Protein AF-A0A968QLD1-F1 (afdb_monomer_lite)

pLDDT: mean 80.55, std 8.94, range [44.22, 94.06]

Radius of gyration: 27.13 Å; chains: 1; bounding box: 28×34×74 Å

Foldseek 3Di:
DPDDPVRVVVVVVVVVVVVVPDPPPPDDDDDDDDDDDVVQWDWDFDDDDDVDTDTDIDGHDPPDDDPDDDDDD

Structure (mmCIF, N/CA/C/O backbone):
data_AF-A0A968QLD1-F1
#
_entry.id   AF-A0A968QLD1-F1
#
loop_
_atom_site.group_PDB
_atom_site.id
_atom_site.type_symbol
_atom_site.label_atom_id
_atom_site.label_alt_id
_atom_site.label_comp_id
_atom_site.label_asym_id
_atom_site.label_entity_id
_atom_site.label_seq_id
_atom_site.pdbx_PDB_ins_code
_atom_site.Cartn_x
_atom_site.Cartn_y
_atom_site.Cartn_z
_atom_site.occupancy
_atom_site.B_iso_or_equiv
_atom_site.auth_seq_id
_atom_site.auth_comp_id
_atom_site.auth_asym_id
_atom_site.auth_atom_id
_atom_site.pdbx_PDB_model_num
ATOM 1 N N . MET A 1 1 ? 13.776 13.946 51.445 1.00 53.12 1 MET A N 1
ATOM 2 C CA . MET A 1 1 ? 13.005 15.151 51.054 1.00 53.12 1 MET A CA 1
ATOM 3 C C . MET A 1 1 ? 11.614 15.065 51.673 1.00 53.12 1 MET A C 1
ATOM 5 O O . MET A 1 1 ? 10.946 14.060 51.467 1.00 53.12 1 MET A O 1
ATOM 9 N N . LYS A 1 2 ? 11.184 16.051 52.473 1.00 64.12 2 LYS A N 1
ATOM 10 C CA . LYS A 1 2 ? 9.797 16.113 52.969 1.00 64.12 2 LYS A CA 1
ATOM 11 C C . LYS A 1 2 ? 8.931 16.697 51.850 1.00 64.12 2 LYS A C 1
ATOM 13 O O . LYS A 1 2 ? 9.067 17.875 51.540 1.00 64.12 2 LYS A O 1
ATOM 18 N N . LEU A 1 3 ? 8.097 15.872 51.215 1.00 70.25 3 LEU A N 1
ATOM 19 C CA . LEU A 1 3 ? 7.139 16.353 50.215 1.00 70.25 3 LEU A CA 1
ATOM 20 C C . LEU A 1 3 ? 6.134 17.302 50.875 1.00 70.25 3 LEU A C 1
ATOM 22 O O . LEU A 1 3 ? 5.567 16.974 51.923 1.00 70.25 3 LEU A O 1
ATOM 26 N N . SER A 1 4 ? 5.915 18.456 50.249 1.00 80.62 4 SER A N 1
ATOM 27 C CA . SER A 1 4 ? 4.933 19.441 50.689 1.00 80.62 4 SER A CA 1
ATOM 28 C C . SER A 1 4 ? 3.513 18.877 50.561 1.00 80.62 4 SER A C 1
ATOM 30 O O . SER A 1 4 ? 3.215 18.081 49.670 1.00 80.62 4 SER A O 1
ATOM 32 N N . LEU A 1 5 ? 2.632 19.274 51.482 1.00 82.75 5 LEU A N 1
ATOM 33 C CA . LEU A 1 5 ? 1.224 18.871 51.500 1.00 82.75 5 LEU A CA 1
ATOM 34 C C . LEU A 1 5 ? 0.505 19.026 50.141 1.00 82.75 5 LEU A C 1
ATOM 36 O O . LEU A 1 5 ? -0.162 18.069 49.748 1.00 82.75 5 LEU A O 1
ATOM 40 N N . PRO A 1 6 ? 0.661 20.137 49.385 1.00 79.75 6 PRO A N 1
ATOM 41 C CA . PRO A 1 6 ? 0.029 20.256 48.072 1.00 79.75 6 PRO A CA 1
ATOM 42 C C . PRO A 1 6 ? 0.518 19.181 47.102 1.00 79.75 6 PRO A C 1
ATOM 44 O O . PRO A 1 6 ? -0.306 18.561 46.448 1.00 79.75 6 PRO A O 1
ATOM 47 N N . LEU A 1 7 ? 1.821 18.880 47.078 1.00 83.19 7 LEU A N 1
ATOM 48 C CA . LEU A 1 7 ? 2.400 17.893 46.163 1.00 83.19 7 LEU A CA 1
ATOM 49 C C . LEU A 1 7 ? 1.891 16.468 46.430 1.00 83.19 7 LEU A C 1
ATOM 51 O O . LEU A 1 7 ? 1.739 15.691 45.495 1.00 83.19 7 LEU A O 1
ATOM 55 N N . LYS A 1 8 ? 1.593 16.133 47.693 1.00 83.50 8 LYS A N 1
ATOM 56 C CA . LYS A 1 8 ? 0.961 14.854 48.058 1.00 83.50 8 LYS A CA 1
ATOM 57 C C . LYS A 1 8 ? -0.488 14.767 47.589 1.00 83.50 8 LYS A C 1
ATOM 59 O O . LYS A 1 8 ? -0.944 13.695 47.210 1.00 83.50 8 LYS A O 1
ATOM 64 N N . LEU A 1 9 ? -1.212 15.883 47.638 1.00 84.56 9 LEU A N 1
ATOM 65 C CA . LEU A 1 9 ? -2.603 15.928 47.207 1.00 84.56 9 LEU A CA 1
ATOM 66 C C . LEU A 1 9 ? -2.701 15.790 45.684 1.00 84.56 9 LEU A C 1
ATOM 68 O O . LEU A 1 9 ? -3.532 15.029 45.192 1.00 84.56 9 LEU A O 1
ATOM 72 N N . THR A 1 10 ? -1.808 16.454 44.941 1.00 84.81 10 THR A N 1
ATOM 73 C CA . THR A 1 10 ? -1.770 16.347 43.477 1.00 84.81 10 THR A CA 1
ATOM 74 C C . THR A 1 10 ? -1.441 14.934 43.017 1.00 84.81 10 THR A C 1
ATOM 76 O O . THR A 1 10 ? -2.083 14.450 42.091 1.00 84.81 10 THR A O 1
ATOM 79 N N . THR A 1 11 ? -0.489 14.250 43.665 1.00 84.31 11 THR A N 1
ATOM 80 C CA . THR A 1 11 ? -0.147 12.863 43.310 1.00 84.31 11 THR A CA 1
ATOM 81 C C . THR A 1 11 ? -1.265 11.878 43.632 1.00 84.31 11 THR A C 1
ATOM 83 O O . THR A 1 11 ? -1.486 10.940 42.873 1.00 84.31 11 THR A O 1
ATOM 86 N N . MET A 1 12 ? -2.005 12.082 44.724 1.00 85.19 12 MET A N 1
ATOM 87 C CA . MET A 1 12 ? -3.151 11.227 45.047 1.00 85.19 12 MET A CA 1
ATOM 88 C C . MET A 1 12 ? -4.296 11.414 44.045 1.00 85.19 12 MET A C 1
ATOM 90 O O . MET A 1 12 ? -4.904 10.437 43.611 1.00 85.19 12 MET A O 1
ATOM 94 N N . LEU A 1 13 ? -4.555 12.661 43.640 1.00 85.44 13 LEU A N 1
ATOM 95 C CA . LEU A 1 13 ? -5.602 12.987 42.677 1.00 85.44 13 LEU A CA 1
ATOM 96 C C . LEU A 1 13 ? -5.299 12.421 41.284 1.00 85.44 13 LEU A C 1
ATOM 98 O O . LEU A 1 13 ? -6.186 11.842 40.663 1.00 85.44 13 LEU A O 1
ATOM 102 N N . THR A 1 14 ? -4.062 12.535 40.794 1.00 82.50 14 THR A N 1
ATOM 103 C CA . THR A 1 14 ? -3.693 11.986 39.478 1.00 82.50 14 THR A CA 1
ATOM 104 C C . THR A 1 14 ? -3.788 10.465 39.436 1.00 82.50 14 THR A C 1
ATOM 106 O O . THR A 1 14 ? -4.282 9.921 38.449 1.00 82.50 14 THR A O 1
ATOM 109 N N . VAL A 1 15 ? -3.400 9.775 40.514 1.00 82.75 15 VAL A N 1
ATOM 110 C CA . VAL A 1 15 ? -3.561 8.315 40.620 1.00 82.75 15 VAL A CA 1
ATOM 111 C C . VAL A 1 15 ? -5.044 7.933 40.633 1.00 82.75 15 VAL A C 1
ATOM 113 O O . VAL A 1 15 ? -5.452 7.065 39.862 1.00 82.75 15 VAL A O 1
ATOM 116 N N . ALA A 1 16 ? -5.869 8.619 41.429 1.00 82.69 16 ALA A N 1
ATOM 117 C CA . ALA A 1 16 ? -7.308 8.359 41.477 1.00 82.69 16 ALA A CA 1
ATOM 118 C C . ALA A 1 16 ? -7.992 8.582 40.116 1.00 82.69 16 ALA A C 1
ATOM 120 O O . ALA A 1 16 ? -8.796 7.757 39.693 1.00 82.69 16 ALA A O 1
ATOM 121 N N . VAL A 1 17 ? -7.635 9.648 39.391 1.00 81.38 17 VAL A N 1
ATOM 122 C CA . VAL A 1 17 ? -8.187 9.926 38.054 1.00 81.38 17 VAL A CA 1
ATOM 123 C C . VAL A 1 17 ? -7.709 8.902 37.022 1.00 81.38 17 VAL A C 1
ATOM 125 O O . VAL A 1 17 ? -8.507 8.466 36.198 1.00 81.38 17 VAL A O 1
ATOM 128 N N . SER A 1 18 ? -6.453 8.444 37.090 1.00 76.00 18 SER A N 1
ATOM 129 C CA . SER A 1 18 ? -5.952 7.391 36.190 1.00 76.00 18 SER A CA 1
ATOM 130 C C . SER A 1 18 ? -6.646 6.037 36.378 1.00 76.00 18 SER A C 1
ATOM 132 O O . SER A 1 18 ? -6.746 5.275 35.423 1.00 76.00 18 SER A O 1
ATOM 134 N N . ALA A 1 19 ? -7.177 5.756 37.574 1.00 71.31 19 ALA A N 1
ATOM 135 C CA . ALA A 1 19 ? -7.932 4.533 37.851 1.00 71.31 19 ALA A CA 1
ATOM 136 C C . ALA A 1 19 ? -9.368 4.562 37.289 1.00 71.31 19 ALA A C 1
ATOM 138 O O . ALA A 1 19 ? -9.961 3.507 37.086 1.00 71.31 19 ALA A O 1
ATOM 139 N N . ILE A 1 20 ? -9.926 5.756 37.053 1.00 72.44 20 ILE A N 1
ATOM 140 C CA . ILE A 1 20 ? -11.286 5.959 36.516 1.00 72.44 20 ILE A CA 1
ATOM 141 C C . ILE A 1 20 ? -11.232 6.347 35.028 1.00 72.44 20 ILE A C 1
ATOM 143 O O . ILE A 1 20 ? -12.260 6.380 34.352 1.00 72.44 20 ILE A O 1
ATOM 147 N N . ALA A 1 21 ? -10.039 6.635 34.496 1.00 71.44 21 ALA A N 1
ATOM 148 C CA . ALA A 1 21 ? -9.853 6.888 33.079 1.00 71.44 21 ALA A CA 1
ATOM 149 C C . ALA A 1 21 ? -10.393 5.685 32.288 1.00 71.44 21 ALA A C 1
ATOM 151 O O . ALA A 1 21 ? -9.998 4.547 32.561 1.00 71.44 21 ALA A O 1
ATOM 152 N N . PRO A 1 22 ? -11.315 5.898 31.334 1.00 69.44 22 PRO A N 1
ATOM 153 C CA . PRO A 1 22 ? -11.860 4.804 30.560 1.00 69.44 22 PRO A CA 1
ATOM 154 C C . PRO A 1 22 ? -10.731 4.219 29.714 1.00 69.44 22 PRO A C 1
ATOM 156 O O . PRO A 1 22 ? -10.309 4.807 28.720 1.00 69.44 22 PRO A O 1
ATOM 159 N N . PHE A 1 23 ? -10.254 3.039 30.103 1.00 69.88 23 PHE A N 1
ATOM 160 C CA . PHE A 1 23 ? -9.519 2.152 29.215 1.00 69.88 23 PHE A CA 1
ATOM 161 C C . PHE A 1 23 ? -10.517 1.644 28.174 1.00 69.88 23 PHE A C 1
ATOM 163 O O . PHE A 1 23 ? -11.048 0.541 28.282 1.00 69.88 23 PHE A O 1
ATOM 170 N N . GLN A 1 24 ? -10.856 2.491 27.201 1.00 73.81 24 GLN A N 1
ATOM 171 C CA . GLN A 1 24 ? -11.596 2.032 26.037 1.00 73.81 24 GLN A CA 1
ATOM 172 C C . GLN A 1 24 ? -10.732 0.968 25.369 1.00 73.81 24 GLN A C 1
ATOM 174 O O . GLN A 1 24 ? -9.599 1.239 24.969 1.00 73.81 24 GLN A O 1
ATOM 179 N N . ALA A 1 25 ? 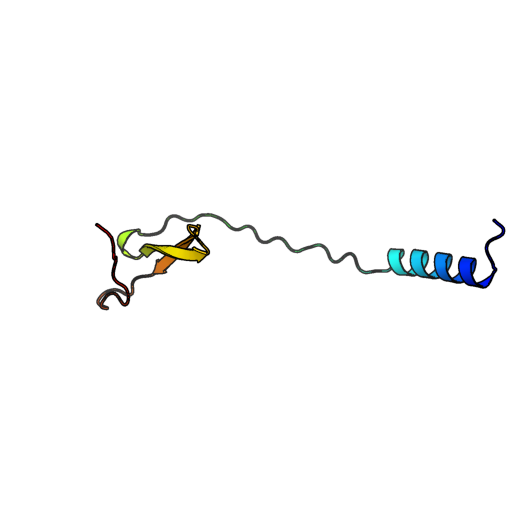-11.244 -0.260 25.319 1.00 76.75 25 ALA A N 1
ATOM 180 C CA . ALA A 1 25 ? -10.586 -1.326 24.593 1.00 76.75 25 ALA A CA 1
ATOM 181 C C . ALA A 1 25 ? -10.407 -0.865 23.143 1.00 76.75 25 ALA A C 1
ATOM 183 O O . ALA A 1 25 ? -11.365 -0.422 22.507 1.00 76.75 25 ALA A O 1
ATOM 184 N N . ALA A 1 26 ? -9.177 -0.937 22.637 1.00 76.31 26 ALA A N 1
ATOM 185 C CA . ALA A 1 26 ? -8.929 -0.690 21.230 1.00 76.31 26 ALA A CA 1
ATOM 186 C C . ALA A 1 26 ? -9.706 -1.739 20.426 1.00 76.31 26 ALA A C 1
ATOM 188 O O . ALA A 1 26 ? -9.483 -2.940 20.579 1.00 76.31 26 ALA A O 1
ATOM 189 N N . THR A 1 27 ? -10.641 -1.295 19.590 1.00 79.88 27 THR A N 1
ATOM 190 C CA . THR A 1 27 ? -11.340 -2.177 18.659 1.00 79.88 27 THR A CA 1
ATOM 191 C C . THR A 1 27 ? -10.401 -2.478 17.501 1.00 79.88 27 THR A C 1
ATOM 193 O O . THR A 1 27 ? -10.216 -1.643 16.616 1.00 79.88 27 THR A O 1
ATOM 196 N N . ALA A 1 28 ? -9.776 -3.651 17.529 1.00 80.12 28 ALA A N 1
ATOM 197 C CA . ALA A 1 28 ? -9.069 -4.184 16.376 1.00 80.12 28 ALA A CA 1
ATOM 198 C C . ALA A 1 28 ? -10.093 -4.755 15.386 1.00 80.12 28 ALA A C 1
ATOM 200 O O . ALA A 1 28 ? -11.011 -5.471 15.781 1.00 80.12 28 ALA A O 1
ATOM 201 N N . THR A 1 29 ? -9.944 -4.419 14.109 1.00 81.75 29 THR A N 1
ATOM 202 C CA . THR A 1 29 ? -10.652 -5.092 13.020 1.00 81.75 29 THR A CA 1
ATOM 203 C C . THR A 1 29 ? -9.686 -6.087 12.392 1.00 81.75 29 THR A C 1
ATOM 205 O O . THR A 1 29 ? -8.502 -5.779 12.237 1.00 81.75 29 THR A O 1
ATOM 208 N N . GLU A 1 30 ? -10.160 -7.294 12.097 1.00 77.81 30 GLU A N 1
ATOM 209 C CA . GLU A 1 30 ? -9.363 -8.254 11.344 1.00 77.81 30 GLU A CA 1
ATOM 210 C C . GLU A 1 30 ? -9.346 -7.816 9.880 1.00 77.81 30 GLU A C 1
ATOM 212 O O . GLU A 1 30 ? -10.389 -7.690 9.239 1.00 77.81 30 GLU A O 1
ATOM 217 N N . PHE A 1 31 ? -8.151 -7.521 9.376 1.00 78.88 31 PHE A N 1
ATOM 218 C CA . PHE A 1 31 ? -7.918 -7.349 7.952 1.00 78.88 31 PHE A CA 1
ATOM 219 C C . PHE A 1 31 ? -7.549 -8.719 7.407 1.00 78.88 31 PHE A C 1
ATOM 221 O O . PHE A 1 31 ? -6.514 -9.260 7.792 1.00 78.88 31 PHE A O 1
ATOM 228 N N . ASP A 1 32 ? -8.396 -9.267 6.544 1.00 77.81 32 ASP A N 1
ATOM 229 C CA . ASP A 1 32 ? -8.101 -10.519 5.859 1.00 77.81 32 ASP A CA 1
ATOM 230 C C . ASP A 1 32 ? -7.685 -10.241 4.412 1.00 77.81 32 ASP A C 1
ATOM 232 O O . ASP A 1 32 ? -8.184 -9.310 3.766 1.00 77.81 32 ASP A O 1
ATOM 236 N N . GLU A 1 33 ? -6.747 -11.039 3.913 1.00 79.50 33 GLU A N 1
ATOM 237 C CA . GLU A 1 33 ? -6.365 -11.007 2.507 1.00 79.50 33 GLU A CA 1
ATOM 238 C C . GLU A 1 33 ? -7.372 -11.847 1.724 1.00 79.50 33 GLU A C 1
ATOM 240 O O . GLU A 1 33 ? -7.587 -13.024 2.007 1.00 79.50 33 GLU A O 1
ATOM 245 N N . PHE A 1 34 ? -7.991 -11.253 0.709 1.00 83.88 34 PHE A N 1
ATOM 246 C CA . PHE A 1 34 ? -8.878 -11.977 -0.188 1.00 83.88 34 PHE A CA 1
ATOM 247 C C . PHE A 1 34 ? -8.308 -11.973 -1.600 1.00 83.88 34 PHE A C 1
ATOM 249 O O . PHE A 1 34 ? -7.752 -10.981 -2.073 1.00 83.88 34 PHE A O 1
ATOM 256 N N . ALA A 1 35 ? -8.463 -13.101 -2.290 1.00 84.69 35 ALA A N 1
ATOM 257 C CA . ALA A 1 35 ? -8.039 -13.213 -3.673 1.00 84.69 35 ALA A CA 1
ATOM 258 C C . ALA A 1 35 ? -8.838 -12.234 -4.548 1.00 84.69 35 ALA A C 1
ATOM 260 O O . ALA A 1 35 ? -10.071 -12.254 -4.562 1.00 84.69 35 ALA A O 1
ATOM 261 N N . VAL A 1 36 ? -8.121 -11.401 -5.302 1.00 86.06 36 VAL A N 1
ATOM 262 C CA . VAL A 1 36 ? -8.694 -10.491 -6.299 1.00 86.06 36 VAL A CA 1
ATOM 263 C C . VAL A 1 36 ? -8.396 -10.979 -7.712 1.00 86.06 36 VAL A C 1
ATOM 265 O O . VAL A 1 36 ? -7.385 -11.636 -7.966 1.00 86.06 36 VAL A O 1
ATOM 268 N N . ASP A 1 37 ? -9.271 -10.629 -8.652 1.00 88.62 37 ASP A N 1
ATOM 269 C CA . ASP A 1 37 ? -9.005 -10.798 -10.078 1.00 88.62 37 ASP A CA 1
ATOM 270 C C . ASP A 1 37 ? -7.904 -9.819 -10.506 1.00 88.62 37 ASP A C 1
ATOM 272 O O . ASP A 1 37 ? -8.146 -8.624 -10.667 1.00 88.62 37 ASP A O 1
ATOM 276 N N . GLN A 1 38 ? -6.689 -10.337 -10.689 1.00 85.50 38 GLN A N 1
ATOM 277 C CA . GLN A 1 38 ? -5.499 -9.547 -11.018 1.00 85.50 38 GLN A CA 1
ATOM 278 C C . GLN A 1 38 ? -5.645 -8.755 -12.327 1.00 85.50 38 GLN A C 1
ATOM 280 O O . GLN A 1 38 ? -4.971 -7.748 -12.502 1.00 85.50 38 GLN A O 1
ATOM 285 N N . SER A 1 39 ? -6.547 -9.152 -13.234 1.00 85.69 39 SER A N 1
ATOM 286 C CA . SER A 1 39 ? -6.800 -8.391 -14.468 1.00 85.69 39 SER A CA 1
ATOM 287 C C . SER A 1 39 ? -7.482 -7.041 -14.219 1.00 85.69 39 SER A C 1
ATOM 289 O O . SER A 1 39 ? -7.443 -6.160 -15.076 1.00 85.69 39 SER A O 1
ATOM 291 N N . LYS A 1 40 ? -8.088 -6.866 -13.040 1.00 86.12 40 LYS A N 1
ATOM 292 C CA . LYS A 1 40 ? -8.791 -5.646 -12.632 1.00 86.12 40 LYS A CA 1
ATOM 293 C C . LYS A 1 40 ? -7.953 -4.737 -11.753 1.00 86.12 40 LYS A C 1
ATOM 295 O O . LYS A 1 40 ? -8.454 -3.705 -11.332 1.00 86.12 40 LYS A O 1
ATOM 300 N N . PHE A 1 41 ? -6.710 -5.088 -11.450 1.00 87.75 41 PHE A N 1
ATOM 301 C CA . PHE A 1 41 ? -5.857 -4.276 -10.592 1.00 87.75 41 PHE A CA 1
ATOM 302 C C . PHE A 1 41 ? -4.483 -4.092 -11.222 1.00 87.75 41 PHE A C 1
ATOM 304 O O . PHE A 1 41 ? -4.020 -4.907 -12.013 1.00 87.75 41 PHE A O 1
ATOM 311 N N . VAL A 1 42 ? -3.819 -2.992 -10.885 1.00 86.31 42 VAL A N 1
ATOM 312 C CA . VAL A 1 42 ? -2.410 -2.778 -11.215 1.00 86.31 42 VAL A CA 1
ATOM 313 C C . VAL A 1 42 ? -1.635 -2.359 -9.975 1.00 86.31 4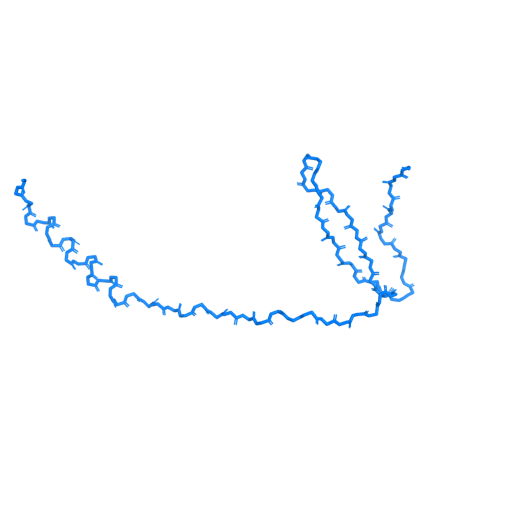2 VAL A C 1
ATOM 315 O O . VAL A 1 42 ? -2.103 -1.555 -9.167 1.00 86.31 42 VAL A O 1
ATOM 318 N N . ALA A 1 43 ? -0.441 -2.926 -9.837 1.00 88.94 43 ALA A N 1
ATOM 319 C CA . ALA A 1 43 ? 0.524 -2.596 -8.805 1.00 88.94 43 ALA A CA 1
ATOM 320 C C . ALA A 1 43 ? 1.524 -1.566 -9.349 1.00 88.94 43 ALA A C 1
ATOM 322 O O . ALA A 1 43 ? 2.251 -1.853 -10.295 1.00 88.94 43 ALA A O 1
ATOM 323 N N . VAL A 1 44 ? 1.582 -0.381 -8.740 1.00 88.00 44 VAL A N 1
ATOM 324 C CA . VAL A 1 44 ? 2.469 0.714 -9.159 1.00 88.00 44 VAL A CA 1
ATOM 325 C C . VAL A 1 44 ? 3.388 1.115 -8.009 1.00 88.00 44 VAL A C 1
ATOM 327 O O . VAL A 1 44 ? 2.936 1.368 -6.890 1.00 88.00 44 VAL A O 1
ATOM 330 N N . ALA A 1 45 ? 4.690 1.215 -8.280 1.00 89.88 45 ALA A N 1
ATOM 331 C CA . ALA A 1 45 ? 5.659 1.759 -7.335 1.00 89.88 45 ALA A CA 1
ATOM 332 C C . ALA A 1 45 ? 5.635 3.295 -7.382 1.00 89.88 45 ALA A C 1
ATOM 334 O O . ALA A 1 45 ? 6.085 3.908 -8.349 1.00 89.88 45 ALA A O 1
ATOM 335 N N . VAL A 1 46 ? 5.132 3.932 -6.324 1.00 88.88 46 VAL A N 1
ATOM 336 C CA . VAL A 1 46 ? 5.022 5.396 -6.244 1.00 88.88 46 VAL A CA 1
ATOM 337 C C . VAL A 1 46 ? 6.152 5.948 -5.373 1.00 88.88 46 VAL A C 1
ATOM 339 O O . VAL A 1 46 ? 6.251 5.559 -4.204 1.00 88.88 46 VAL A O 1
ATOM 342 N N . PRO A 1 47 ? 6.994 6.866 -5.879 1.00 90.69 47 PRO A N 1
ATOM 343 C CA . PRO A 1 47 ? 7.991 7.540 -5.056 1.00 90.69 47 PRO A CA 1
ATOM 344 C C . PRO A 1 47 ? 7.323 8.265 -3.882 1.00 90.69 47 PRO A C 1
ATOM 346 O O . PRO A 1 47 ? 6.342 8.984 -4.071 1.00 90.69 47 PRO A O 1
ATOM 349 N N . PHE A 1 48 ? 7.853 8.102 -2.670 1.00 93.06 48 PHE A N 1
ATOM 350 C CA . PHE A 1 48 ? 7.398 8.882 -1.508 1.00 93.06 48 PHE A CA 1
ATOM 351 C C . PHE A 1 48 ? 8.538 9.558 -0.741 1.00 93.06 48 PHE A C 1
ATOM 353 O O . PHE A 1 48 ? 8.269 10.393 0.119 1.00 93.06 48 PHE A O 1
ATOM 360 N N . ASN A 1 49 ? 9.796 9.221 -1.049 1.00 92.81 49 ASN A N 1
ATOM 361 C CA . ASN A 1 49 ? 10.982 9.877 -0.502 1.00 92.81 49 ASN A CA 1
ATOM 362 C C . ASN A 1 49 ? 12.232 9.568 -1.353 1.00 92.81 49 ASN A C 1
ATOM 364 O O . ASN A 1 49 ? 12.155 8.850 -2.354 1.00 92.81 49 ASN A O 1
ATOM 368 N N . PHE A 1 50 ? 13.403 10.069 -0.945 1.00 93.56 50 PHE A N 1
ATOM 369 C CA . PHE A 1 50 ? 14.679 9.791 -1.608 1.00 93.56 50 PHE A CA 1
ATOM 370 C C . PHE A 1 50 ? 14.966 8.286 -1.680 1.00 93.56 50 PHE A C 1
ATOM 372 O O . PHE A 1 50 ? 15.279 7.656 -0.672 1.00 93.56 50 PHE A O 1
ATOM 379 N N . ARG A 1 51 ? 14.888 7.723 -2.894 1.00 89.12 51 ARG A N 1
ATOM 380 C CA . ARG A 1 51 ? 15.071 6.286 -3.173 1.00 89.12 51 ARG A CA 1
ATOM 381 C C . ARG A 1 51 ? 14.114 5.371 -2.394 1.00 89.12 51 ARG A C 1
ATOM 383 O O . ARG A 1 51 ? 14.441 4.212 -2.157 1.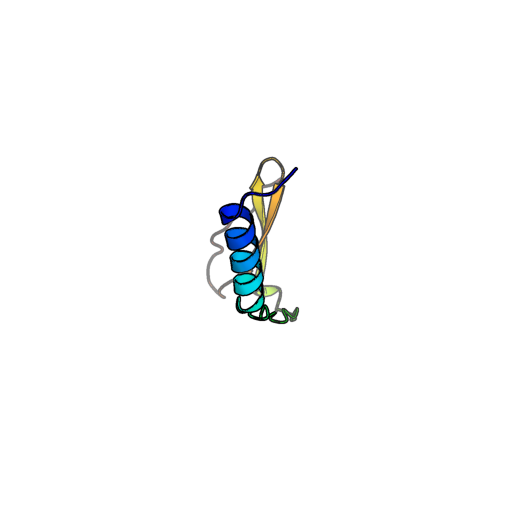00 89.12 51 ARG A O 1
ATOM 390 N N . GLN A 1 52 ? 12.942 5.872 -2.000 1.00 94.06 52 GLN A N 1
ATOM 391 C CA . GLN A 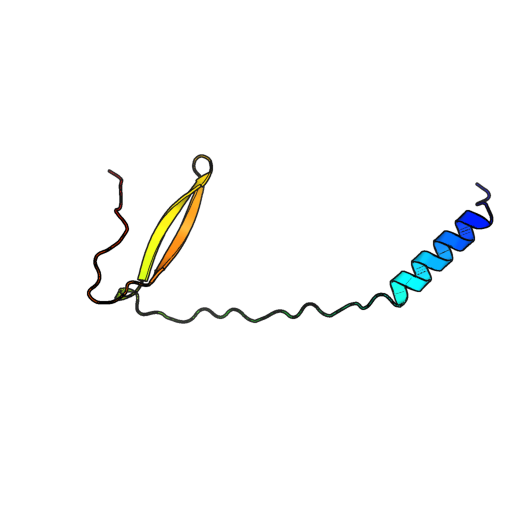1 52 ? 11.914 5.078 -1.325 1.00 94.06 52 GLN A CA 1
ATOM 392 C C . GLN A 1 52 ? 10.603 5.110 -2.113 1.00 94.06 52 GLN A C 1
ATOM 394 O O . GLN A 1 52 ? 10.173 6.164 -2.593 1.00 94.06 52 GLN A O 1
ATOM 399 N N . TYR A 1 53 ? 9.957 3.949 -2.202 1.00 93.12 53 TYR A N 1
ATOM 400 C CA . TYR A 1 53 ? 8.730 3.734 -2.961 1.00 93.12 53 TYR A CA 1
ATOM 401 C C . TYR A 1 53 ? 7.679 3.060 -2.086 1.00 93.12 53 TYR A C 1
ATOM 403 O O . TYR A 1 53 ? 8.003 2.200 -1.267 1.00 93.12 53 TYR A O 1
ATOM 411 N N . LYS A 1 54 ? 6.424 3.460 -2.264 1.00 92.50 54 LYS A N 1
ATOM 412 C CA . LYS A 1 54 ? 5.260 2.800 -1.676 1.00 92.50 54 LYS A CA 1
ATOM 413 C C . LYS A 1 54 ? 4.516 2.058 -2.778 1.00 92.50 54 LYS A C 1
ATOM 415 O O . LYS A 1 54 ? 4.465 2.534 -3.912 1.00 92.50 54 LYS A O 1
ATOM 420 N N . LEU A 1 55 ? 3.943 0.910 -2.441 1.00 90.88 55 LEU A N 1
ATOM 421 C CA . LEU A 1 55 ? 3.099 0.153 -3.355 1.00 90.88 55 LEU A CA 1
ATOM 422 C C . LEU A 1 55 ? 1.705 0.788 -3.397 1.00 90.88 55 LEU A C 1
ATOM 424 O O . LEU A 1 55 ? 1.056 0.924 -2.361 1.00 90.88 55 LEU A O 1
ATOM 428 N N . ALA A 1 56 ? 1.254 1.176 -4.586 1.00 88.56 56 ALA A N 1
ATOM 429 C CA . ALA A 1 56 ? -0.128 1.550 -4.845 1.00 88.56 56 ALA A CA 1
ATOM 430 C C . ALA A 1 56 ? -0.815 0.417 -5.616 1.00 88.56 56 ALA A C 1
ATOM 432 O O . ALA A 1 56 ? -0.327 0.009 -6.667 1.00 88.56 56 ALA A O 1
ATOM 433 N N . ILE A 1 57 ? -1.939 -0.076 -5.095 1.00 88.56 57 ILE A N 1
ATOM 434 C CA . ILE A 1 57 ? -2.815 -1.028 -5.788 1.00 88.56 57 ILE A CA 1
ATOM 435 C C . ILE A 1 57 ? -3.998 -0.223 -6.322 1.00 88.56 57 ILE A C 1
ATOM 437 O O . ILE A 1 57 ? -4.733 0.381 -5.542 1.00 88.56 57 ILE A O 1
ATOM 441 N N . ILE A 1 58 ? -4.140 -0.164 -7.643 1.00 86.94 58 ILE A N 1
ATOM 442 C CA . ILE A 1 58 ? -5.144 0.660 -8.322 1.00 86.94 58 ILE A CA 1
ATOM 443 C C . ILE A 1 58 ? -6.132 -0.267 -9.023 1.00 86.94 58 ILE A C 1
ATOM 445 O O . ILE A 1 58 ? -5.722 -1.089 -9.839 1.00 86.94 58 ILE A O 1
ATOM 449 N N . GLU A 1 59 ? -7.421 -0.125 -8.722 1.00 87.44 59 GLU A N 1
ATOM 450 C CA . GLU A 1 59 ? -8.488 -0.821 -9.445 1.00 87.44 59 GLU A CA 1
ATOM 451 C C . GLU A 1 59 ? -8.679 -0.206 -10.838 1.00 87.44 59 GLU A C 1
ATOM 453 O O . GLU A 1 59 ? -8.792 1.012 -10.998 1.00 87.44 59 GLU A O 1
ATOM 458 N N . GLN A 1 60 ? -8.712 -1.053 -11.859 1.00 78.19 60 GLN A N 1
ATOM 459 C CA . GLN A 1 60 ? -8.990 -0.694 -13.237 1.00 78.19 60 GLN A CA 1
ATOM 460 C C . GLN A 1 60 ? -10.496 -0.759 -13.482 1.00 78.19 60 GLN A C 1
ATOM 462 O O . GLN A 1 60 ? -11.130 -1.796 -13.291 1.00 78.19 60 GLN A O 1
ATOM 467 N N . VAL A 1 61 ? -11.070 0.337 -13.976 1.00 77.50 61 VAL A N 1
ATOM 468 C CA . VAL A 1 61 ? -12.456 0.345 -14.453 1.00 77.50 61 VAL A CA 1
ATOM 469 C C . VAL A 1 61 ? -12.478 -0.246 -15.870 1.00 77.50 61 VAL A C 1
ATOM 471 O O . VAL A 1 61 ? -11.839 0.320 -16.762 1.00 77.50 61 VAL A O 1
ATOM 474 N N . PRO A 1 62 ? -13.196 -1.359 -16.121 1.00 72.38 62 PRO A N 1
ATOM 475 C CA . PRO A 1 62 ? -13.221 -1.993 -17.436 1.00 72.38 62 PRO A CA 1
ATOM 476 C C . PRO A 1 62 ? -13.633 -1.018 -18.547 1.00 72.38 62 PRO A C 1
ATOM 478 O O . PRO A 1 62 ? -14.619 -0.294 -18.419 1.00 72.38 62 PRO A O 1
ATOM 481 N N . GLY A 1 63 ? -12.880 -1.011 -19.651 1.00 75.75 63 GLY A N 1
ATOM 482 C CA . GLY A 1 63 ? -13.149 -0.153 -20.811 1.00 75.75 63 GLY A CA 1
ATOM 483 C C . GLY A 1 63 ? -12.693 1.305 -20.673 1.00 75.75 63 GLY A C 1
ATOM 484 O O . GLY A 1 63 ? -12.913 2.083 -21.599 1.00 75.75 63 GLY A O 1
ATOM 485 N N . GLN A 1 64 ? -12.052 1.682 -19.562 1.00 73.56 64 GLN A N 1
ATOM 486 C CA . GLN A 1 64 ? -11.456 3.008 -19.383 1.00 73.56 64 GLN A CA 1
ATOM 487 C C . GLN A 1 64 ? -9.959 2.993 -19.706 1.00 73.56 64 GLN A C 1
ATOM 489 O O . GLN A 1 64 ? -9.271 1.993 -19.509 1.00 73.56 64 GLN A O 1
ATOM 494 N N . GLN A 1 65 ? -9.451 4.112 -20.223 1.00 74.88 65 GLN A N 1
ATOM 495 C CA . GLN A 1 65 ? -8.020 4.268 -20.487 1.00 74.88 65 GLN A CA 1
ATOM 496 C C . GLN A 1 65 ? -7.244 4.394 -19.172 1.00 74.88 65 GLN A C 1
ATOM 498 O O . GLN A 1 65 ? -7.724 5.003 -18.216 1.00 74.88 65 GLN A O 1
ATOM 503 N N . ALA A 1 66 ? -6.033 3.836 -19.127 1.00 73.88 66 ALA A N 1
ATOM 504 C CA . ALA 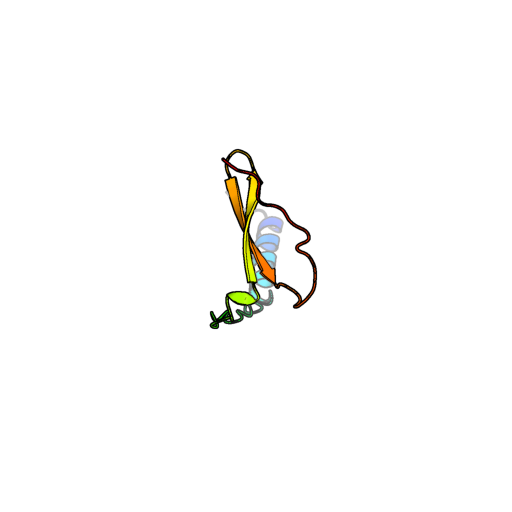A 1 66 ? -5.162 3.976 -17.969 1.00 73.88 66 ALA A CA 1
ATOM 505 C C . ALA A 1 66 ? -4.803 5.456 -17.752 1.00 73.88 66 ALA A C 1
ATOM 507 O O . ALA A 1 66 ? -4.251 6.108 -18.634 1.00 73.88 66 ALA A O 1
ATOM 508 N N . CYS A 1 67 ? -5.085 5.983 -16.558 1.00 73.31 67 CYS A N 1
ATOM 509 C CA . CYS A 1 67 ? -4.706 7.346 -16.163 1.00 73.31 67 CYS A CA 1
ATOM 510 C C . CYS A 1 67 ? -3.242 7.453 -15.689 1.00 73.31 67 CYS A C 1
ATOM 512 O O . CYS A 1 67 ? -2.868 8.438 -15.053 1.00 73.31 67 CYS A O 1
ATOM 514 N N . TRP A 1 68 ? -2.426 6.427 -15.927 1.00 74.06 68 TRP A N 1
ATOM 515 C CA . TRP A 1 68 ? -1.040 6.324 -15.479 1.00 74.06 68 TRP A CA 1
ATOM 516 C C . TRP A 1 68 ? -0.158 5.810 -16.620 1.00 74.06 68 TRP A C 1
ATOM 518 O O . TRP A 1 68 ? -0.643 5.210 -17.577 1.00 74.06 68 TRP A O 1
ATOM 528 N N . GLN A 1 69 ? 1.147 6.053 -16.509 1.00 73.06 69 GLN A N 1
ATOM 529 C CA . GLN A 1 69 ? 2.155 5.566 -17.444 1.00 73.06 69 GLN A CA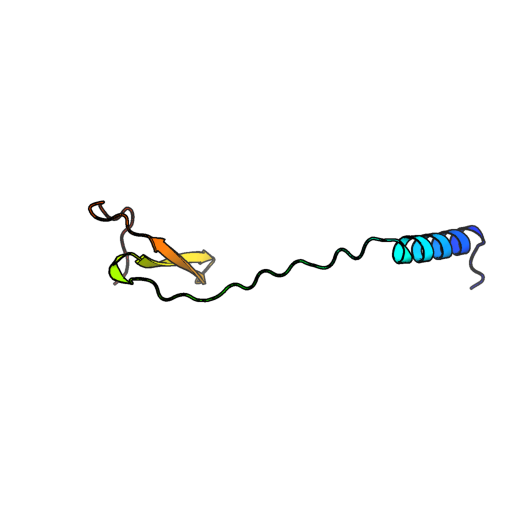 1
ATOM 530 C C . GLN A 1 69 ? 3.390 5.129 -16.654 1.00 73.06 69 GLN A C 1
ATOM 532 O O . GLN A 1 69 ? 3.849 5.848 -15.766 1.00 73.06 69 GLN A O 1
ATOM 537 N N . GLU A 1 70 ? 3.924 3.952 -16.969 1.00 72.12 70 GLU A N 1
ATOM 538 C CA . GLU A 1 70 ? 5.223 3.513 -16.461 1.00 72.12 70 GLU A CA 1
ATOM 539 C C . GLU A 1 70 ? 6.347 4.260 -17.186 1.00 72.12 70 GLU A C 1
ATOM 541 O O . GLU A 1 70 ? 6.328 4.418 -18.407 1.00 72.12 70 GLU A O 1
ATOM 546 N N . SER A 1 71 ? 7.329 4.736 -16.424 1.00 71.19 71 SER A N 1
ATOM 547 C CA . SER A 1 71 ? 8.529 5.379 -16.955 1.00 71.19 71 SER A CA 1
ATOM 548 C C . SER A 1 71 ? 9.750 4.740 -16.306 1.00 71.19 71 SER A C 1
ATOM 550 O O . SER A 1 71 ? 9.956 4.850 -15.096 1.00 71.19 71 SER A O 1
ATOM 552 N N . GLY A 1 72 ? 10.521 4.024 -17.117 1.00 70.50 72 GLY A N 1
ATOM 553 C CA . GLY A 1 72 ? 11.700 3.254 -16.735 1.00 70.50 72 GLY A CA 1
ATOM 554 C C . GLY A 1 72 ? 12.351 2.663 -17.987 1.00 70.50 72 GLY A C 1
ATOM 555 O O . GLY A 1 72 ? 11.698 2.575 -19.026 1.00 70.50 72 GLY A O 1
ATOM 556 N N . ASN A 1 73 ? 13.634 2.318 -17.899 1.00 44.22 73 ASN A N 1
ATOM 557 C CA . ASN A 1 73 ? 14.430 1.728 -18.979 1.00 44.22 73 ASN A CA 1
ATOM 558 C C . ASN A 1 73 ? 14.988 0.385 -18.508 1.00 44.22 73 ASN A C 1
ATOM 560 O O . ASN A 1 73 ? 15.373 0.333 -17.314 1.00 44.22 73 ASN A O 1
#

Sequence (73 aa):
MKLSLPLKLTTMLTVAVSAIAPFQAATATEFDEFAVDQSKFVAVAVPFNFRQYKLAIIEQVPGQQACWQESGN

Secondary structure (DSSP, 8-state):
----HHHHHHHHHHHHHHHHS--PPP-PPP-------GGGEEEEEEEEETTEEEEEEEEPPTTPPPS------